Protein AF-A0A7C6JUF3-F1 (afdb_monomer_lite)

Sequence (139 aa):
MSQEAFAKRLGVTGASISKIESGQRKLTGQMILLICREFNINETWLRYGEGEMYKSMFPSEISQLLSNYNLDELDTKIIGEYLLLDPSQRKVIKEYITKVTSYDSRPVNTPMNMNLLRDGTVTGETLHCAENSGNMERS

Secondary structure (DSSP, 8-state):
--HHHHHHHTTS-HHHHHHHHTTSSPPPHHHHHHHHHHTTB-HHHHHHS-S-SBPPSS-HHHHHHHHTS---HHHHHHHHHHHHS-HHHHHHHHHHHHHHHTT--S-S-S-----S-BTTB---TT--SSS--------

Structure (mmCIF, N/CA/C/O backbone):
data_AF-A0A7C6JUF3-F1
#
_entry.id   AF-A0A7C6JUF3-F1
#
loop_
_atom_site.group_PDB
_atom_site.id
_atom_site.type_symbol
_atom_site.label_atom_id
_atom_site.label_alt_id
_atom_site.label_comp_id
_atom_site.label_asym_id
_atom_site.label_entity_id
_atom_site.label_seq_id
_atom_site.pdbx_PDB_ins_code
_atom_site.Cartn_x
_atom_site.Cartn_y
_atom_site.Cartn_z
_atom_site.occupancy
_atom_site.B_iso_or_equiv
_atom_site.auth_seq_id
_atom_site.auth_comp_id
_atom_site.auth_asym_id
_atom_site.auth_atom_id
_atom_site.pdbx_PDB_model_num
ATOM 1 N N . MET A 1 1 ? -14.630 -0.596 -2.557 1.00 80.62 1 MET A N 1
ATOM 2 C CA . MET A 1 1 ? -14.763 -1.723 -1.600 1.00 80.62 1 MET A CA 1
ATOM 3 C C . MET A 1 1 ? -16.023 -1.496 -0.775 1.00 80.62 1 MET A C 1
ATOM 5 O O . MET A 1 1 ? -16.226 -0.361 -0.375 1.00 80.62 1 MET A O 1
ATOM 9 N N . SER A 1 2 ? -16.876 -2.506 -0.563 1.00 94.62 2 SER A N 1
ATOM 10 C CA . SER A 1 2 ? -18.039 -2.383 0.339 1.00 94.62 2 SER A CA 1
ATOM 11 C C . SER A 1 2 ? -17.634 -2.544 1.810 1.00 94.62 2 SER A C 1
ATOM 13 O O . SER A 1 2 ? -16.577 -3.111 2.100 1.00 94.62 2 SER A O 1
ATOM 15 N N . GLN A 1 3 ? -18.482 -2.094 2.739 1.00 92.50 3 GLN A N 1
ATOM 16 C CA . GLN A 1 3 ? -18.246 -2.211 4.183 1.00 92.50 3 GLN A CA 1
ATOM 17 C C . GLN A 1 3 ? -18.116 -3.677 4.625 1.00 92.50 3 GLN A C 1
ATOM 19 O O . GLN A 1 3 ? -17.212 -4.019 5.386 1.00 92.50 3 GLN A O 1
ATOM 24 N N . GLU A 1 4 ? -18.950 -4.575 4.095 1.00 94.06 4 GLU A N 1
ATOM 25 C CA . GLU A 1 4 ? -18.868 -6.018 4.347 1.00 94.06 4 GLU A CA 1
ATOM 26 C C . GLU A 1 4 ? -17.552 -6.616 3.841 1.00 94.06 4 GLU A C 1
ATOM 28 O O . GLU A 1 4 ? -16.945 -7.438 4.527 1.00 94.06 4 GLU A O 1
ATOM 33 N N . ALA A 1 5 ? -17.085 -6.198 2.659 1.00 94.25 5 ALA A N 1
ATOM 34 C CA . ALA A 1 5 ? -15.814 -6.665 2.114 1.00 94.25 5 ALA A CA 1
ATOM 35 C C . ALA A 1 5 ? -14.629 -6.180 2.964 1.00 94.25 5 ALA A C 1
ATOM 37 O O . ALA A 1 5 ? -13.715 -6.957 3.240 1.00 94.25 5 ALA A O 1
ATOM 38 N N . PHE A 1 6 ? -14.672 -4.928 3.429 1.00 93.31 6 PHE A N 1
ATOM 39 C CA . PHE A 1 6 ? -13.677 -4.373 4.346 1.00 93.31 6 PHE A CA 1
ATOM 40 C C . PHE A 1 6 ? -13.654 -5.120 5.683 1.00 93.31 6 PHE A C 1
ATOM 42 O O . PHE A 1 6 ? -12.602 -5.586 6.121 1.00 93.31 6 PHE A O 1
ATOM 49 N N . ALA A 1 7 ? -14.826 -5.308 6.294 1.00 94.19 7 ALA A N 1
ATOM 50 C CA . ALA A 1 7 ? -14.977 -6.023 7.555 1.00 94.19 7 ALA A CA 1
ATOM 51 C C . ALA A 1 7 ? -14.440 -7.459 7.455 1.00 94.19 7 ALA A C 1
ATOM 53 O O . ALA A 1 7 ? -13.677 -7.896 8.318 1.00 94.19 7 ALA A O 1
ATOM 54 N N . LYS A 1 8 ? -14.759 -8.157 6.357 1.00 95.12 8 LYS A N 1
ATOM 55 C CA . LYS A 1 8 ? -14.276 -9.515 6.088 1.00 95.12 8 LYS A CA 1
ATOM 56 C C . LYS A 1 8 ? -12.749 -9.584 6.012 1.00 95.12 8 LYS A C 1
ATOM 58 O O . LYS A 1 8 ? -12.177 -10.497 6.601 1.00 95.12 8 LYS A O 1
ATOM 63 N N . ARG A 1 9 ? -12.087 -8.636 5.335 1.00 93.62 9 ARG A N 1
ATOM 64 C CA . ARG A 1 9 ? -10.610 -8.585 5.263 1.00 93.62 9 ARG A CA 1
ATOM 65 C C . ARG A 1 9 ? -9.967 -8.362 6.633 1.00 93.62 9 ARG A C 1
ATOM 67 O O . ARG A 1 9 ? -8.925 -8.933 6.918 1.00 93.62 9 ARG A O 1
ATOM 74 N N . LEU A 1 10 ? -10.621 -7.597 7.504 1.00 93.25 10 LEU A N 1
ATOM 75 C CA . LEU A 1 10 ? -10.164 -7.354 8.875 1.00 93.25 10 LEU A CA 1
ATOM 76 C C . LEU A 1 10 ? -10.564 -8.450 9.878 1.00 93.25 10 LEU A C 1
ATOM 78 O O . LEU A 1 10 ? -10.235 -8.336 11.058 1.00 93.25 10 LEU A O 1
ATOM 82 N N . GLY A 1 11 ? -11.287 -9.489 9.445 1.00 93.00 11 GLY A N 1
ATOM 83 C CA . GLY A 1 11 ? -11.767 -10.556 10.327 1.00 93.00 11 GLY A CA 1
ATOM 84 C C . GLY A 1 11 ? -12.838 -10.104 11.327 1.00 93.00 11 GLY A C 1
ATOM 85 O O . GLY A 1 11 ? -12.971 -10.699 12.395 1.00 93.00 11 GLY A O 1
ATOM 86 N N . VAL A 1 12 ? -13.597 -9.050 11.009 1.00 93.25 12 VAL A N 1
ATOM 87 C CA . VAL A 1 12 ? -14.665 -8.502 11.862 1.00 93.25 12 VAL A CA 1
ATOM 88 C C . VAL A 1 12 ? -16.009 -8.482 11.135 1.00 93.25 12 VAL A C 1
ATOM 90 O O . VAL A 1 12 ? -16.106 -8.706 9.931 1.00 93.25 12 VAL A O 1
ATOM 93 N N . THR A 1 13 ? -17.086 -8.213 11.872 1.00 94.31 13 THR A N 1
ATOM 94 C CA . THR A 1 13 ? -18.429 -8.099 11.289 1.00 94.31 13 THR A CA 1
ATOM 95 C C . THR A 1 13 ? -18.683 -6.701 10.727 1.00 94.31 13 THR A C 1
ATOM 97 O O . THR A 1 13 ? -18.196 -5.710 11.275 1.00 94.31 13 THR A O 1
ATOM 100 N N . GLY A 1 14 ? -19.522 -6.598 9.690 1.00 93.25 14 GLY A N 1
ATOM 101 C CA . GLY A 1 14 ? -19.967 -5.305 9.148 1.00 93.25 14 GLY A CA 1
ATOM 102 C C . GLY A 1 14 ? -20.598 -4.407 10.218 1.00 93.25 14 GLY A C 1
ATOM 103 O O . GLY A 1 14 ? -20.306 -3.216 10.277 1.00 93.25 14 GLY A O 1
ATOM 104 N N . ALA A 1 15 ? -21.347 -4.991 11.160 1.00 94.00 15 ALA A N 1
ATOM 105 C CA . ALA A 1 15 ? -21.903 -4.277 12.310 1.00 94.00 15 ALA A CA 1
ATOM 106 C C . ALA A 1 15 ? -20.828 -3.646 13.218 1.00 94.00 15 ALA A C 1
ATOM 108 O O . ALA A 1 15 ? -21.052 -2.580 13.789 1.00 94.00 15 ALA A O 1
ATOM 109 N N . SER A 1 16 ? -19.659 -4.283 13.358 1.00 92.12 16 SER A N 1
ATOM 110 C CA . SER A 1 16 ? -18.542 -3.720 14.131 1.00 92.12 16 SER A CA 1
ATOM 111 C C . SER A 1 16 ? -17.966 -2.479 13.452 1.00 92.12 16 SER A C 1
ATOM 113 O O . SER A 1 16 ? -17.665 -1.507 14.139 1.00 92.12 16 SER A O 1
ATOM 115 N N . ILE A 1 17 ? -17.872 -2.492 12.119 1.00 94.19 17 ILE A N 1
ATOM 116 C CA . ILE A 1 17 ? -17.446 -1.333 11.323 1.00 94.19 17 ILE A CA 1
ATOM 117 C C . ILE A 1 17 ? -18.486 -0.208 11.395 1.00 94.19 17 ILE A C 1
ATOM 119 O O . ILE A 1 17 ? -18.128 0.922 11.700 1.00 94.19 17 ILE A O 1
ATOM 123 N N . SER A 1 18 ? -19.779 -0.520 11.269 1.00 94.75 18 SER A N 1
ATOM 124 C CA . SER A 1 18 ? -20.855 0.481 11.361 1.00 94.75 18 SER A CA 1
ATOM 125 C C . SER A 1 18 ? -20.857 1.232 12.702 1.00 94.75 18 SER A C 1
ATOM 127 O O . SER A 1 18 ? -21.018 2.452 12.755 1.00 94.75 18 SER A O 1
ATOM 129 N N . LYS A 1 19 ? -20.618 0.525 13.816 1.00 95.25 19 LYS A N 1
ATOM 130 C CA . LYS A 1 19 ? -20.485 1.152 15.145 1.00 95.25 19 LYS A CA 1
ATOM 131 C C . LYS A 1 19 ? -19.272 2.075 15.247 1.00 95.25 19 LYS A C 1
ATOM 133 O O . LYS A 1 19 ? -19.288 3.015 16.036 1.00 95.25 19 LYS A O 1
ATOM 138 N N . ILE A 1 20 ? -18.221 1.794 14.486 1.00 93.44 20 ILE A N 1
ATOM 139 C CA . ILE A 1 20 ? -17.036 2.645 14.429 1.00 93.44 20 ILE A CA 1
ATOM 140 C C . ILE A 1 20 ? -17.322 3.903 13.611 1.00 93.44 20 ILE A C 1
ATOM 142 O O . ILE A 1 20 ? -17.075 5.005 14.090 1.00 93.44 20 ILE A O 1
ATOM 146 N N . GLU A 1 21 ? -17.903 3.750 12.423 1.00 91.00 21 GLU A N 1
ATOM 147 C CA . GLU A 1 21 ? -18.243 4.864 11.526 1.00 91.00 21 GLU A CA 1
ATOM 148 C C . GLU A 1 21 ? -19.271 5.822 12.141 1.00 91.00 21 GLU A C 1
ATOM 150 O O . GLU A 1 21 ? -19.174 7.033 11.975 1.00 91.00 21 GLU A O 1
ATOM 155 N N . SER A 1 22 ? -20.216 5.294 12.921 1.00 95.12 22 SER A N 1
ATOM 156 C CA . SER A 1 22 ? -21.193 6.096 13.673 1.00 95.12 22 SER A CA 1
ATOM 157 C C . SER A 1 22 ? -20.633 6.727 14.955 1.00 95.12 22 SER A C 1
ATOM 159 O O . SER A 1 22 ? -21.377 7.360 15.703 1.00 95.12 22 SER A O 1
ATOM 161 N N . GLY A 1 23 ? -19.345 6.533 15.259 1.00 91.44 23 GLY A N 1
ATOM 162 C CA . GLY A 1 23 ? -18.692 7.079 16.452 1.00 91.44 23 GLY A CA 1
ATOM 163 C C . GLY A 1 23 ? -19.088 6.403 17.769 1.00 91.44 23 GLY A C 1
ATOM 164 O O . GLY A 1 23 ? -18.573 6.769 18.825 1.00 91.44 23 GLY A O 1
ATOM 165 N N . GLN A 1 24 ? -19.952 5.383 17.734 1.00 93.94 24 GLN A N 1
ATOM 166 C CA . GLN A 1 24 ? -20.354 4.616 18.919 1.00 93.94 24 GLN A CA 1
ATOM 167 C C . GLN A 1 24 ? -19.192 3.804 19.508 1.00 93.94 24 GLN A C 1
ATOM 169 O O . GLN A 1 24 ? -19.213 3.442 20.686 1.00 93.94 24 GLN A O 1
ATOM 174 N N . ARG A 1 25 ? -18.173 3.491 18.698 1.00 92.06 25 ARG A N 1
ATOM 175 C CA . ARG A 1 25 ? -16.977 2.753 19.111 1.00 92.06 25 ARG A CA 1
ATOM 176 C C . ARG A 1 25 ? -15.718 3.365 18.499 1.00 92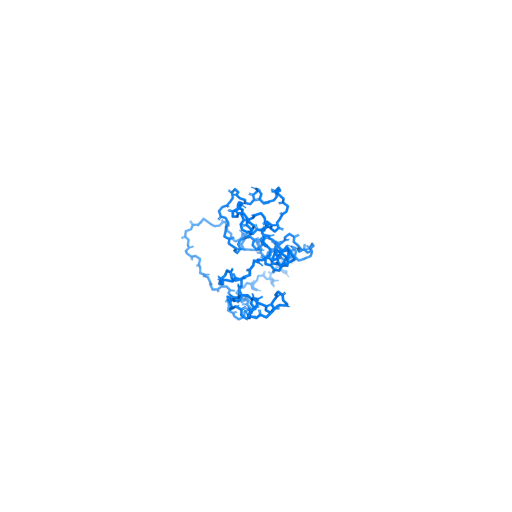.06 25 ARG A C 1
ATOM 178 O O . ARG A 1 25 ? -15.673 3.649 17.312 1.00 92.06 25 ARG A O 1
ATOM 185 N N . LYS A 1 26 ? -14.652 3.502 19.290 1.00 92.50 26 LYS A N 1
ATOM 186 C CA . LYS A 1 26 ? -13.332 3.907 18.775 1.00 92.50 26 LYS A CA 1
ATOM 187 C C . LYS A 1 26 ? -12.592 2.724 18.142 1.00 92.50 26 LYS A C 1
ATOM 189 O O . LYS A 1 26 ? -12.762 1.583 18.584 1.00 92.50 26 LYS A O 1
ATOM 194 N N . LEU A 1 27 ? -11.722 2.996 17.164 1.00 92.38 27 LEU A N 1
ATOM 195 C CA . LEU A 1 27 ? -10.748 2.004 16.699 1.00 92.38 27 LEU A CA 1
ATOM 196 C C . LEU A 1 27 ? -9.857 1.562 17.865 1.00 92.38 27 LEU A C 1
ATOM 198 O O . LEU A 1 27 ? -9.321 2.385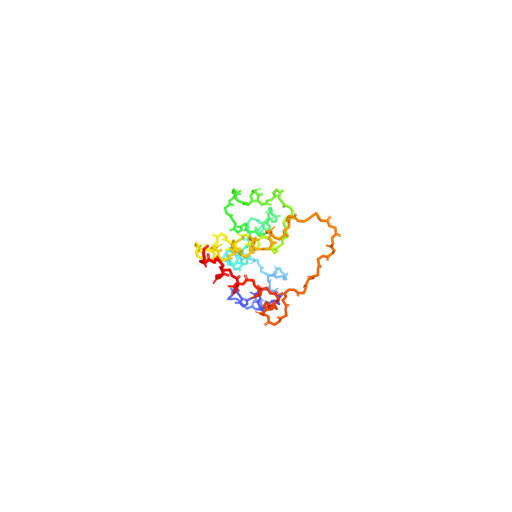 18.608 1.00 92.38 27 LEU A O 1
ATOM 202 N N . THR A 1 28 ? -9.672 0.252 18.011 1.00 93.19 28 THR A N 1
ATOM 203 C CA . THR A 1 28 ? -8.688 -0.297 18.948 1.00 93.19 28 THR A CA 1
ATOM 204 C C . THR A 1 28 ? -7.294 -0.249 18.325 1.00 93.19 28 THR A C 1
ATOM 206 O O . THR A 1 28 ? -7.154 -0.292 17.104 1.00 93.19 28 THR A O 1
ATOM 209 N N . GLY A 1 29 ? -6.242 -0.231 19.151 1.00 94.56 29 GLY A N 1
ATOM 210 C CA . GLY A 1 29 ? -4.865 -0.314 18.646 1.00 94.56 29 GLY A CA 1
ATOM 211 C C . GLY A 1 29 ? -4.617 -1.563 17.788 1.00 94.56 29 GLY A C 1
ATOM 212 O O . GLY A 1 29 ? -3.968 -1.476 16.756 1.00 94.56 29 GLY A O 1
ATOM 213 N N . GLN A 1 30 ? -5.219 -2.697 18.160 1.00 93.44 30 GLN A N 1
ATOM 214 C CA . GLN A 1 30 ? -5.179 -3.941 17.382 1.00 93.44 30 GLN A CA 1
ATOM 215 C C . GLN A 1 30 ? -5.813 -3.778 15.989 1.00 93.44 30 GLN A C 1
ATOM 217 O O . GLN A 1 30 ? -5.214 -4.187 14.999 1.00 93.44 30 GLN A O 1
ATOM 222 N N . MET A 1 31 ? -6.986 -3.138 15.886 1.00 93.62 31 MET A N 1
ATOM 223 C CA . MET A 1 31 ? -7.619 -2.878 14.583 1.00 93.62 31 MET A CA 1
ATOM 224 C C . MET A 1 31 ? -6.806 -1.915 13.724 1.00 93.62 31 MET A C 1
ATOM 226 O O . MET A 1 31 ? -6.718 -2.127 12.521 1.00 93.62 31 MET A O 1
ATOM 230 N N . ILE A 1 32 ? -6.180 -0.901 14.325 1.00 95.62 32 ILE A N 1
ATOM 231 C CA . ILE A 1 32 ? -5.292 0.023 13.606 1.00 95.62 32 ILE A CA 1
ATOM 232 C C . ILE A 1 32 ? -4.135 -0.748 12.969 1.00 95.62 32 ILE A C 1
ATOM 234 O O . ILE A 1 32 ? -3.915 -0.631 11.769 1.00 95.62 32 ILE A O 1
ATOM 238 N N . LEU A 1 33 ? -3.456 -1.607 13.734 1.00 93.75 33 LEU A N 1
ATOM 239 C CA . LEU A 1 33 ? -2.357 -2.425 13.214 1.00 93.75 33 LEU A CA 1
ATOM 240 C C . LEU A 1 33 ? -2.811 -3.388 12.107 1.00 93.75 33 LEU A C 1
ATOM 242 O O . LEU A 1 33 ? -2.105 -3.546 11.109 1.00 93.75 33 LEU A O 1
ATOM 246 N N . LEU A 1 34 ? -3.991 -4.003 12.254 1.00 93.88 34 LEU A N 1
ATOM 247 C CA . LEU A 1 34 ? -4.576 -4.860 11.219 1.00 93.88 34 LEU A CA 1
ATOM 248 C C . LEU A 1 34 ? -4.848 -4.082 9.929 1.00 93.88 34 LEU A C 1
ATOM 250 O O . LEU A 1 34 ? -4.461 -4.543 8.860 1.00 93.88 34 LEU A O 1
ATOM 254 N N . ILE A 1 35 ? -5.441 -2.890 10.021 1.00 93.62 35 ILE A N 1
ATOM 255 C CA . ILE A 1 35 ? -5.697 -2.022 8.863 1.00 93.62 35 ILE A CA 1
ATOM 256 C C . ILE A 1 35 ? -4.383 -1.623 8.189 1.00 93.62 35 ILE A C 1
ATOM 258 O O . ILE A 1 35 ? -4.245 -1.768 6.975 1.00 93.62 35 ILE A O 1
ATOM 262 N N . CYS A 1 36 ? -3.393 -1.185 8.970 1.00 92.25 36 CYS A N 1
ATOM 263 C CA . CYS A 1 36 ? -2.080 -0.812 8.452 1.00 92.25 36 CYS A CA 1
ATOM 264 C C . CYS A 1 36 ? -1.414 -1.960 7.684 1.00 92.25 36 CYS A C 1
ATOM 266 O O . CYS A 1 36 ? -0.797 -1.727 6.647 1.00 92.25 36 CYS A O 1
ATOM 268 N N . ARG A 1 37 ? -1.530 -3.198 8.175 1.00 87.69 37 ARG A N 1
ATOM 269 C CA . ARG A 1 37 ? -0.961 -4.381 7.517 1.00 87.69 37 ARG A CA 1
ATOM 270 C C . ARG A 1 37 ? -1.746 -4.794 6.272 1.00 87.69 37 ARG A C 1
ATOM 272 O O . ARG A 1 37 ? -1.136 -5.095 5.255 1.00 87.69 37 ARG A O 1
ATOM 279 N N . GLU A 1 38 ? -3.070 -4.823 6.357 1.00 90.50 38 GLU A N 1
ATOM 280 C CA . GLU A 1 38 ? -3.947 -5.351 5.304 1.00 90.50 38 GLU A CA 1
ATOM 281 C C . GLU A 1 38 ? -4.037 -4.424 4.082 1.00 90.50 38 GLU A C 1
ATOM 283 O O . GLU A 1 38 ? -4.226 -4.881 2.950 1.00 90.50 38 GLU A O 1
ATOM 288 N N . PHE A 1 39 ? -3.895 -3.116 4.311 1.00 90.38 39 PHE A N 1
ATOM 289 C CA . PHE A 1 39 ? -4.070 -2.077 3.293 1.00 90.38 39 PHE A CA 1
ATOM 290 C C . PHE A 1 39 ? -2.803 -1.253 3.038 1.00 90.38 39 PHE A C 1
ATOM 292 O O . PHE A 1 39 ? -2.864 -0.260 2.321 1.00 90.38 39 PHE A O 1
ATOM 299 N N . ASN A 1 40 ? -1.661 -1.655 3.610 1.00 88.75 40 ASN A N 1
ATOM 300 C CA . ASN A 1 40 ? -0.389 -0.935 3.499 1.00 88.75 40 ASN A CA 1
ATOM 301 C C . ASN A 1 40 ? -0.489 0.551 3.915 1.00 88.75 40 ASN A C 1
ATOM 303 O O . ASN A 1 40 ? 0.121 1.434 3.314 1.00 88.75 40 ASN A O 1
ATOM 307 N N . ILE A 1 41 ? -1.284 0.832 4.949 1.00 92.12 41 ILE A N 1
ATOM 308 C CA . ILE A 1 41 ? -1.539 2.189 5.448 1.00 92.12 41 ILE A CA 1
ATOM 309 C C . ILE A 1 41 ? -0.483 2.589 6.485 1.00 92.12 41 ILE A C 1
ATOM 311 O O . ILE A 1 41 ? -0.032 1.770 7.295 1.00 92.12 41 ILE A O 1
ATOM 315 N N . ASN A 1 42 ? -0.085 3.859 6.459 1.00 92.19 42 ASN A N 1
ATOM 316 C CA . ASN A 1 42 ? 0.764 4.485 7.462 1.00 92.19 42 ASN A CA 1
ATOM 317 C C . ASN A 1 42 ? -0.026 4.714 8.764 1.00 92.19 42 ASN A C 1
ATOM 319 O O . ASN A 1 42 ? -1.086 5.337 8.772 1.00 92.19 42 ASN A O 1
ATOM 323 N N . GLU A 1 43 ? 0.501 4.220 9.884 1.00 94.50 43 GLU A N 1
ATOM 324 C CA . GLU A 1 43 ? -0.167 4.320 11.184 1.00 94.50 43 GLU A CA 1
ATOM 325 C C . GLU A 1 43 ? -0.265 5.760 11.701 1.00 94.50 43 GLU A C 1
ATOM 327 O O . GLU A 1 43 ? -1.281 6.118 12.296 1.00 94.50 43 GLU A O 1
ATOM 332 N N . THR A 1 44 ? 0.752 6.587 11.453 1.00 94.75 44 THR A N 1
ATOM 333 C CA . THR A 1 44 ? 0.759 8.004 11.841 1.00 94.75 44 THR A CA 1
ATOM 334 C C . THR A 1 44 ? -0.366 8.749 11.133 1.00 94.75 44 THR A C 1
ATOM 336 O O . THR A 1 44 ? -1.152 9.441 11.781 1.00 94.75 44 THR A O 1
ATOM 339 N N . TRP A 1 45 ? -0.525 8.507 9.830 1.00 96.19 45 TRP A N 1
ATOM 340 C CA . TRP A 1 45 ? -1.634 9.062 9.064 1.00 96.19 45 TRP A CA 1
ATOM 341 C C . TRP A 1 45 ? -2.982 8.556 9.587 1.00 96.19 45 TRP A C 1
ATOM 343 O O . TRP A 1 45 ? -3.884 9.346 9.847 1.00 96.19 45 TRP A O 1
ATOM 353 N N . LEU A 1 46 ? -3.114 7.249 9.835 1.00 94.69 46 LEU A N 1
ATOM 354 C CA . LEU A 1 46 ? -4.379 6.664 10.289 1.00 94.69 46 LEU A CA 1
ATOM 355 C C . LEU A 1 46 ? -4.810 7.154 11.683 1.00 94.69 46 LEU A C 1
ATOM 357 O O . LEU A 1 46 ? -6.003 7.204 11.978 1.00 94.69 46 LEU A O 1
ATOM 361 N N . ARG A 1 47 ? -3.857 7.486 12.559 1.00 94.50 47 ARG A N 1
ATOM 362 C CA . ARG A 1 47 ? -4.135 7.942 13.931 1.00 94.50 47 ARG A CA 1
ATOM 363 C C . ARG A 1 47 ? -4.310 9.447 14.055 1.00 94.50 47 ARG A C 1
ATOM 365 O O . ARG A 1 47 ? -5.130 9.878 14.863 1.00 94.50 47 ARG A O 1
ATOM 372 N N . TYR A 1 48 ? -3.513 10.214 13.319 1.00 95.19 48 TYR A N 1
ATOM 373 C CA . TYR A 1 48 ? -3.348 11.651 13.544 1.00 95.19 48 TYR A CA 1
ATOM 374 C C . TYR A 1 48 ? -3.644 12.491 12.298 1.00 95.19 48 TYR A C 1
ATOM 376 O O . TYR A 1 48 ? -3.779 13.703 12.405 1.00 95.19 48 TYR A O 1
ATOM 384 N N . GLY A 1 49 ? -3.786 11.862 11.128 1.00 92.75 49 GLY A N 1
ATOM 385 C CA . GLY A 1 49 ? -3.945 12.560 9.851 1.00 92.75 49 GLY A CA 1
ATOM 386 C C . GLY A 1 49 ? -2.648 13.187 9.334 1.00 92.75 49 GLY A C 1
ATOM 387 O O . GLY A 1 49 ? -2.699 14.055 8.470 1.00 92.75 49 GLY A O 1
ATOM 388 N N . GLU A 1 50 ? -1.495 12.772 9.862 1.00 92.81 50 GLU A N 1
ATOM 389 C CA . GLU A 1 50 ? -0.188 13.344 9.535 1.00 92.81 50 GLU A CA 1
ATOM 390 C C . GLU A 1 50 ? 0.618 12.436 8.592 1.00 92.81 50 GLU A C 1
ATOM 392 O O . GLU A 1 50 ? 0.722 11.226 8.809 1.00 92.81 50 GLU A O 1
ATOM 397 N N . GLY A 1 51 ? 1.247 13.036 7.578 1.00 86.81 51 GLY A N 1
ATOM 398 C CA . GLY A 1 51 ? 2.077 12.337 6.591 1.00 86.81 51 GLY A CA 1
ATOM 399 C C . GLY A 1 51 ? 1.280 11.677 5.462 1.00 86.81 51 GLY A C 1
ATOM 400 O O . GLY A 1 51 ? 0.108 11.975 5.251 1.00 86.81 51 GLY A O 1
ATOM 401 N N . GLU A 1 52 ? 1.933 10.779 4.724 1.00 84.88 52 GLU A N 1
ATOM 402 C CA . GLU A 1 52 ? 1.317 10.058 3.604 1.00 84.88 52 GLU A CA 1
ATOM 403 C C . GLU A 1 52 ? 0.432 8.902 4.077 1.00 84.88 52 GLU A C 1
ATOM 405 O O . GLU A 1 52 ? 0.804 8.157 4.987 1.00 84.88 52 GLU A O 1
ATOM 410 N N . MET A 1 53 ? -0.718 8.718 3.417 1.00 88.00 53 MET A N 1
ATOM 411 C CA . MET A 1 53 ? -1.702 7.679 3.752 1.00 88.00 53 MET A CA 1
ATOM 412 C C . MET A 1 53 ? -1.138 6.266 3.607 1.00 88.00 53 MET A C 1
ATOM 414 O O . MET A 1 53 ? -1.389 5.402 4.449 1.00 88.00 53 MET A O 1
ATOM 418 N N . TYR A 1 54 ? -0.369 6.023 2.551 1.00 86.31 54 TYR A N 1
ATOM 419 C CA . TYR A 1 54 ? 0.216 4.720 2.261 1.00 86.31 54 TYR A CA 1
ATOM 420 C C . TYR A 1 54 ? 1.681 4.674 2.686 1.00 86.31 54 TYR A C 1
ATOM 422 O O . TYR A 1 54 ? 2.408 5.664 2.607 1.00 86.31 54 TYR A O 1
ATOM 430 N N . LYS A 1 55 ? 2.135 3.500 3.128 1.00 81.69 55 LYS A N 1
ATOM 431 C CA . LYS A 1 55 ? 3.567 3.250 3.313 1.00 81.69 55 LYS A CA 1
ATOM 432 C C . LYS A 1 55 ? 4.229 3.128 1.949 1.00 81.69 55 LYS A C 1
ATOM 434 O O . LYS A 1 55 ? 3.662 2.509 1.046 1.00 81.69 55 LYS A O 1
ATOM 439 N N . SER A 1 56 ? 5.451 3.643 1.824 1.00 73.19 56 SER A N 1
ATOM 440 C CA . SER A 1 56 ? 6.232 3.374 0.623 1.00 73.19 56 SER A CA 1
ATOM 441 C C . SER A 1 56 ? 6.480 1.873 0.475 1.00 73.19 56 SER A C 1
ATOM 443 O O . SER A 1 56 ? 6.841 1.191 1.434 1.00 73.19 56 SER A O 1
ATOM 445 N N . MET A 1 57 ? 6.283 1.372 -0.743 1.00 69.69 57 MET A N 1
ATOM 446 C CA . MET A 1 57 ? 6.618 0.001 -1.128 1.00 69.69 57 MET A CA 1
ATOM 447 C C . MET A 1 57 ? 8.137 -0.229 -1.156 1.00 69.69 57 MET A C 1
ATOM 449 O O . MET A 1 57 ? 8.598 -1.367 -1.100 1.00 69.69 57 MET A O 1
ATOM 453 N N . PHE A 1 58 ? 8.916 0.850 -1.225 1.00 71.44 58 PHE A N 1
ATOM 454 C CA . PHE A 1 58 ? 10.355 0.812 -1.428 1.00 71.44 58 PHE A CA 1
ATOM 455 C C . PHE A 1 58 ? 11.126 1.256 -0.183 1.00 71.44 58 PHE A C 1
ATOM 457 O O . PHE A 1 58 ? 10.596 2.007 0.641 1.00 71.44 58 PHE A O 1
ATOM 464 N N . PRO A 1 59 ? 12.415 0.882 -0.080 1.00 72.50 59 PRO A N 1
ATOM 465 C CA . PRO A 1 59 ? 13.352 1.563 0.807 1.00 72.50 59 PRO A CA 1
ATOM 466 C C . PRO A 1 59 ? 13.289 3.086 0.631 1.00 72.50 59 PRO A C 1
ATOM 468 O O . PRO A 1 59 ? 12.975 3.589 -0.457 1.00 72.50 59 PRO A O 1
ATOM 471 N N . SER A 1 60 ? 13.587 3.830 1.694 1.00 72.00 60 SER A N 1
ATOM 472 C CA . SER A 1 60 ? 13.506 5.297 1.732 1.00 72.00 60 SER A CA 1
ATOM 473 C C . SER A 1 60 ? 14.266 5.965 0.589 1.00 72.00 60 SER A C 1
ATOM 475 O O . SER A 1 60 ? 13.761 6.898 -0.028 1.00 72.00 60 SER A O 1
ATOM 477 N N . GLU A 1 61 ? 15.439 5.442 0.252 1.00 75.50 61 GLU A N 1
ATOM 478 C CA . GLU A 1 61 ? 16.340 5.987 -0.763 1.00 75.50 61 GLU A CA 1
ATOM 479 C C . GLU A 1 61 ? 15.741 5.843 -2.166 1.00 75.50 61 GLU A C 1
ATOM 481 O O . GLU A 1 61 ? 15.780 6.773 -2.969 1.00 75.50 61 GLU A O 1
ATOM 486 N N . ILE A 1 62 ? 15.139 4.683 -2.450 1.00 75.75 62 ILE A N 1
ATOM 487 C CA . ILE A 1 62 ? 14.458 4.430 -3.724 1.00 75.75 62 ILE A CA 1
ATOM 488 C C . ILE A 1 62 ? 13.183 5.270 -3.803 1.00 75.75 62 ILE A C 1
ATOM 490 O O . ILE A 1 62 ? 12.914 5.873 -4.833 1.00 75.75 62 ILE A O 1
ATOM 494 N N . SER A 1 63 ? 12.433 5.372 -2.707 1.00 74.19 63 SER A N 1
ATOM 495 C CA . SER A 1 63 ? 11.221 6.200 -2.641 1.00 74.19 63 SER A CA 1
ATOM 496 C C . SER A 1 63 ? 11.521 7.664 -2.962 1.00 74.19 63 SER A C 1
ATOM 498 O O . SER A 1 63 ? 10.822 8.282 -3.758 1.00 74.19 63 SER A O 1
ATOM 500 N N . GLN A 1 64 ? 12.599 8.195 -2.383 1.00 76.94 64 GLN A N 1
ATOM 501 C CA . GLN A 1 64 ? 13.059 9.560 -2.616 1.00 76.94 64 GLN A CA 1
ATOM 502 C C . GLN A 1 64 ? 13.568 9.766 -4.050 1.00 76.94 64 GLN A C 1
ATOM 504 O O . GLN A 1 64 ? 13.366 10.827 -4.638 1.00 76.94 64 GLN A O 1
ATOM 509 N N . LEU A 1 65 ? 14.218 8.757 -4.638 1.00 80.50 65 LEU A N 1
ATOM 510 C CA . LEU A 1 65 ? 14.589 8.802 -6.050 1.00 80.50 65 LEU A CA 1
ATOM 511 C C . LEU 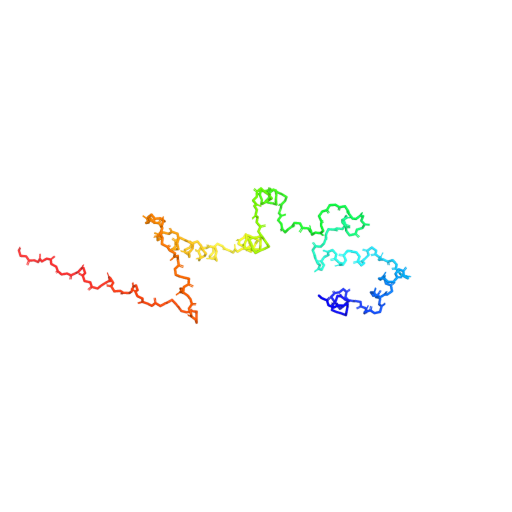A 1 65 ? 13.340 8.887 -6.933 1.00 80.50 65 LEU A C 1
ATOM 513 O O . LEU A 1 65 ? 13.282 9.745 -7.810 1.00 80.50 65 LEU A O 1
ATOM 517 N N . LEU A 1 66 ? 12.346 8.032 -6.680 1.00 79.62 66 LEU A N 1
ATOM 518 C CA . LEU A 1 66 ? 11.106 7.969 -7.453 1.00 79.62 66 LEU A CA 1
ATOM 519 C C . LEU A 1 66 ? 10.265 9.244 -7.312 1.00 79.62 66 LEU A C 1
ATOM 521 O O . LEU A 1 66 ? 9.679 9.670 -8.301 1.00 79.62 66 LEU A O 1
ATOM 525 N N . SER A 1 67 ? 10.273 9.911 -6.151 1.00 78.75 67 SER A N 1
ATOM 526 C CA . SER A 1 67 ? 9.538 11.174 -5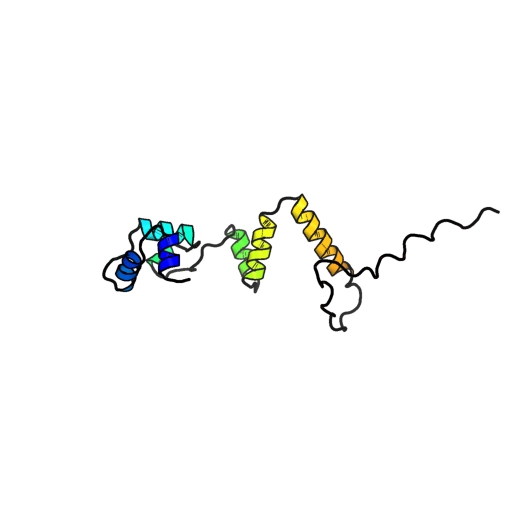.956 1.00 78.75 67 SER A CA 1
ATOM 527 C C . SER A 1 67 ? 10.036 12.336 -6.821 1.00 78.75 67 SER A C 1
ATOM 529 O O . SER A 1 67 ? 9.314 13.310 -7.003 1.00 78.75 67 SER A O 1
ATOM 531 N N . ASN A 1 68 ? 11.256 12.251 -7.365 1.00 84.19 68 ASN A N 1
ATOM 532 C CA . ASN A 1 68 ? 11.776 13.261 -8.295 1.00 84.19 68 ASN A CA 1
ATOM 533 C C . ASN A 1 68 ? 11.210 13.112 -9.716 1.00 84.19 68 ASN A C 1
ATOM 535 O O . ASN A 1 68 ? 11.482 13.949 -10.577 1.00 84.19 68 ASN A O 1
ATOM 539 N N . TYR A 1 69 ? 10.447 12.051 -9.972 1.00 85.44 69 TYR A N 1
ATOM 540 C CA . TYR A 1 69 ? 9.823 11.765 -11.254 1.00 85.44 69 TYR A CA 1
ATOM 541 C C . TYR A 1 69 ? 8.300 11.863 -11.116 1.00 85.44 69 TYR A C 1
ATOM 543 O O . TYR A 1 69 ? 7.727 11.498 -10.093 1.00 85.44 69 TYR A O 1
ATOM 551 N N . ASN A 1 70 ? 7.627 12.346 -12.162 1.00 82.38 70 ASN A N 1
ATOM 552 C CA . ASN A 1 70 ? 6.166 12.429 -12.203 1.00 82.38 70 ASN A CA 1
ATOM 553 C C . ASN A 1 70 ? 5.561 11.075 -12.609 1.0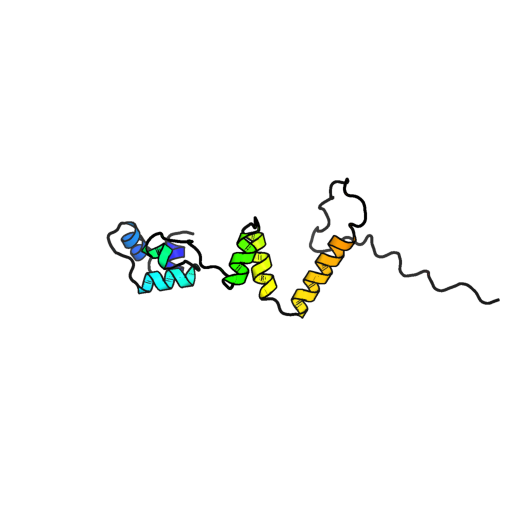0 82.38 70 ASN A C 1
ATOM 555 O O . ASN A 1 70 ? 5.040 10.939 -13.715 1.00 82.38 70 ASN A O 1
ATOM 559 N N . LEU A 1 71 ? 5.722 10.079 -11.737 1.00 84.81 71 LEU A N 1
ATOM 560 C CA . LEU A 1 71 ? 5.284 8.700 -11.950 1.00 84.81 71 LEU A CA 1
ATOM 561 C C . LEU A 1 71 ? 3.813 8.538 -11.584 1.00 84.81 71 LEU A C 1
ATOM 563 O O . LEU A 1 71 ? 3.363 9.053 -10.556 1.00 84.81 71 LEU A O 1
ATOM 567 N N . ASP A 1 72 ? 3.080 7.783 -12.393 1.00 81.81 72 ASP A N 1
ATOM 568 C CA . ASP A 1 72 ? 1.725 7.371 -12.052 1.00 81.81 72 ASP A CA 1
ATOM 569 C C . ASP A 1 72 ? 1.699 6.063 -11.225 1.00 81.81 72 ASP A C 1
ATOM 571 O O . ASP A 1 72 ? 2.727 5.487 -10.837 1.00 81.81 72 ASP A O 1
ATOM 575 N N . GLU A 1 73 ? 0.493 5.603 -10.879 1.00 76.88 73 GLU A N 1
ATOM 576 C CA . GLU A 1 73 ? 0.309 4.369 -10.105 1.00 76.88 73 GLU A CA 1
ATOM 577 C C . GLU A 1 73 ? 0.872 3.141 -10.842 1.00 76.88 73 GLU A C 1
ATOM 579 O O . GLU A 1 73 ? 1.450 2.243 -10.217 1.00 76.88 73 GLU A O 1
ATOM 584 N N . LEU A 1 74 ? 0.730 3.104 -12.170 1.00 79.94 74 LEU A N 1
ATOM 585 C CA . LEU A 1 74 ? 1.193 1.995 -12.992 1.00 79.94 74 LEU A CA 1
ATOM 586 C C . LEU A 1 74 ? 2.722 1.983 -13.070 1.00 79.94 74 LEU A C 1
ATOM 588 O O . LEU A 1 74 ? 3.316 0.922 -12.874 1.00 79.94 74 LEU A O 1
ATOM 592 N N . ASP A 1 75 ? 3.353 3.139 -13.271 1.00 85.62 75 ASP A N 1
ATOM 593 C CA . ASP A 1 75 ? 4.810 3.299 -13.263 1.00 85.62 75 ASP A CA 1
ATOM 594 C C . ASP A 1 75 ? 5.417 2.767 -11.962 1.00 85.62 75 ASP A C 1
ATOM 596 O O . ASP A 1 75 ? 6.335 1.939 -11.961 1.00 85.62 75 ASP A O 1
ATOM 600 N N . THR A 1 76 ? 4.851 3.200 -10.835 1.00 78.88 76 THR A N 1
ATOM 601 C CA . THR A 1 76 ? 5.303 2.810 -9.496 1.00 78.88 76 THR A CA 1
ATOM 602 C C . THR A 1 76 ? 5.213 1.296 -9.309 1.00 78.88 76 THR A C 1
ATOM 604 O O . THR A 1 76 ? 6.140 0.668 -8.791 1.00 78.88 76 THR A O 1
ATOM 607 N N . LYS A 1 77 ? 4.124 0.682 -9.783 1.00 77.50 77 LYS A N 1
ATOM 608 C CA . LYS A 1 77 ? 3.922 -0.766 -9.712 1.00 77.50 77 LYS A CA 1
ATOM 609 C C . LYS A 1 77 ? 4.879 -1.533 -10.622 1.00 77.50 77 LYS A C 1
ATOM 611 O O . LYS A 1 77 ? 5.438 -2.534 -10.185 1.00 77.50 77 LYS A O 1
ATOM 616 N N . ILE A 1 78 ? 5.100 -1.072 -11.855 1.00 86.75 78 ILE A N 1
ATOM 617 C CA . ILE A 1 78 ? 6.043 -1.698 -12.795 1.00 86.75 78 ILE A CA 1
ATOM 618 C C . ILE A 1 78 ? 7.450 -1.713 -12.196 1.00 86.75 78 ILE A C 1
ATOM 620 O O . ILE A 1 78 ? 8.106 -2.756 -12.196 1.00 86.75 78 ILE A O 1
ATOM 624 N N . ILE A 1 79 ? 7.904 -0.580 -11.655 1.00 86.06 79 ILE A N 1
ATOM 625 C CA . ILE A 1 79 ? 9.222 -0.469 -11.018 1.00 86.06 79 ILE A CA 1
ATOM 626 C C . ILE A 1 79 ? 9.292 -1.368 -9.777 1.00 86.06 79 ILE A C 1
ATOM 628 O O . ILE A 1 79 ? 10.272 -2.092 -9.609 1.00 86.06 79 ILE A O 1
ATOM 632 N N . GLY A 1 80 ? 8.236 -1.369 -8.957 1.00 79.56 80 GLY A N 1
ATOM 633 C CA . GLY A 1 80 ? 8.056 -2.256 -7.803 1.00 79.56 80 GLY A CA 1
ATOM 634 C C . GLY A 1 80 ? 8.289 -3.715 -8.139 1.00 79.56 80 GLY A C 1
ATOM 635 O O . GLY A 1 80 ? 9.218 -4.339 -7.625 1.00 79.56 80 GLY A O 1
ATOM 636 N N . GLU A 1 81 ? 7.479 -4.235 -9.054 1.00 82.75 81 GLU A N 1
ATOM 637 C CA . GLU A 1 81 ? 7.553 -5.625 -9.492 1.00 82.75 81 GLU A CA 1
ATOM 638 C C . GLU A 1 81 ? 8.915 -5.934 -10.116 1.00 82.75 81 GLU A C 1
ATOM 640 O O . GLU A 1 81 ? 9.535 -6.937 -9.770 1.00 82.75 81 GLU A O 1
ATOM 645 N N . TYR A 1 82 ? 9.449 -5.046 -10.962 1.00 88.56 82 TYR A N 1
ATOM 646 C CA . TYR A 1 82 ? 10.744 -5.253 -11.613 1.00 88.56 82 TYR A CA 1
ATOM 647 C C . TYR A 1 82 ? 11.902 -5.442 -10.621 1.00 88.56 82 TYR A C 1
ATOM 649 O O . TYR A 1 82 ? 12.817 -6.229 -10.888 1.00 88.56 82 TYR A O 1
ATOM 657 N N . LEU A 1 83 ? 11.882 -4.751 -9.477 1.00 84.50 83 LEU A N 1
ATOM 658 C CA . LEU A 1 83 ? 12.898 -4.922 -8.433 1.00 84.50 83 LEU A CA 1
ATOM 659 C C . LEU A 1 83 ? 12.800 -6.277 -7.716 1.00 84.50 83 LEU A C 1
ATOM 661 O O . LEU A 1 83 ? 13.820 -6.757 -7.220 1.00 84.50 83 LEU A O 1
ATOM 665 N N . LEU A 1 84 ? 11.615 -6.893 -7.683 1.00 81.12 84 LEU A N 1
ATOM 666 C CA . LEU A 1 84 ? 11.369 -8.199 -7.060 1.00 81.12 84 LEU A CA 1
ATOM 667 C C . LEU A 1 84 ? 11.675 -9.384 -7.990 1.00 81.12 84 LEU A C 1
ATOM 669 O O . LEU A 1 84 ? 11.822 -10.509 -7.512 1.00 81.12 84 LEU A O 1
ATOM 673 N N . LEU A 1 85 ? 11.788 -9.147 -9.300 1.00 85.75 85 LEU A N 1
ATOM 674 C CA . LEU A 1 85 ? 12.055 -10.190 -10.290 1.00 85.75 85 LEU A CA 1
ATOM 675 C C . LEU A 1 85 ? 13.452 -10.803 -10.156 1.00 85.75 85 LEU A C 1
ATOM 677 O O . LEU A 1 85 ? 14.462 -10.124 -9.923 1.00 85.75 85 LEU A O 1
ATOM 681 N N . ASP A 1 86 ? 13.530 -12.100 -10.443 1.00 90.56 86 ASP A N 1
ATOM 682 C CA . ASP A 1 86 ? 14.802 -12.805 -10.525 1.00 90.56 86 ASP A CA 1
ATOM 683 C C . ASP A 1 86 ? 15.618 -12.384 -11.775 1.00 90.56 86 ASP A C 1
ATOM 685 O O . ASP A 1 86 ? 15.108 -11.743 -12.706 1.00 90.56 86 ASP A O 1
ATOM 689 N N . PRO A 1 87 ? 16.928 -12.700 -11.834 1.00 94.69 87 PRO A N 1
ATOM 690 C CA . PRO A 1 87 ? 17.771 -12.314 -12.965 1.00 94.69 87 PRO A CA 1
ATOM 691 C C . PRO A 1 87 ? 17.281 -12.811 -14.334 1.00 94.69 87 PRO A C 1
ATOM 693 O O . PRO A 1 87 ? 17.465 -12.104 -15.327 1.00 94.69 87 PRO A O 1
ATOM 696 N N . SER A 1 88 ? 16.664 -13.994 -14.402 1.00 91.06 88 SER A N 1
ATOM 697 C CA . SER A 1 88 ? 16.161 -14.580 -15.650 1.00 91.06 88 SER A CA 1
ATOM 698 C C . SER A 1 88 ? 14.912 -13.854 -16.147 1.00 91.06 88 SER A C 1
ATOM 700 O O . SER A 1 88 ? 14.822 -13.520 -17.327 1.00 91.06 88 SER A O 1
ATOM 702 N N . GLN A 1 89 ? 14.009 -13.484 -15.241 1.00 90.88 89 GLN A N 1
ATOM 703 C CA . GLN A 1 89 ? 12.820 -12.694 -15.557 1.00 90.88 89 GLN A CA 1
ATOM 704 C C . GLN A 1 89 ? 13.194 -11.279 -16.017 1.00 90.88 89 GLN A C 1
ATOM 706 O O . GLN A 1 89 ? 12.690 -10.792 -17.032 1.00 90.88 89 GLN A O 1
ATOM 711 N N . ARG A 1 90 ? 14.154 -10.631 -15.341 1.00 94.75 90 ARG A N 1
ATOM 712 C CA . ARG A 1 90 ? 14.663 -9.315 -15.771 1.00 94.75 90 ARG A CA 1
ATOM 713 C C . ARG A 1 90 ? 15.327 -9.365 -17.145 1.00 94.75 90 ARG A C 1
ATOM 715 O O . ARG A 1 90 ? 15.258 -8.380 -17.876 1.00 94.75 90 ARG A O 1
ATOM 722 N N . LYS A 1 91 ? 15.961 -10.485 -17.512 1.00 93.25 91 LYS A N 1
ATOM 723 C CA . LYS A 1 91 ? 16.557 -10.669 -18.843 1.00 93.25 91 LYS A CA 1
ATOM 724 C C . LYS A 1 91 ? 15.497 -10.576 -19.942 1.00 93.25 91 LYS A C 1
ATOM 726 O O . LYS A 1 91 ? 15.693 -9.811 -20.880 1.00 93.25 91 LYS A O 1
ATOM 731 N N . VAL A 1 92 ? 14.360 -11.252 -19.776 1.00 93.62 92 VAL A N 1
ATOM 732 C CA . VAL A 1 92 ? 13.249 -11.220 -20.746 1.00 93.62 92 VAL A CA 1
ATOM 733 C C . VAL A 1 92 ? 12.732 -9.793 -20.954 1.00 93.62 92 VAL A C 1
ATOM 735 O O . VAL A 1 92 ? 12.565 -9.343 -22.086 1.00 93.62 92 VAL A O 1
ATOM 738 N N . ILE A 1 93 ? 12.539 -9.043 -19.866 1.00 93.00 93 ILE A N 1
ATOM 739 C CA . ILE A 1 93 ? 12.075 -7.650 -19.941 1.00 93.00 93 ILE A CA 1
ATOM 740 C C . ILE A 1 93 ? 13.096 -6.766 -20.665 1.00 93.00 93 ILE A C 1
ATOM 742 O O . ILE A 1 93 ? 12.723 -5.971 -21.525 1.00 93.00 93 ILE A O 1
ATOM 746 N N . LYS A 1 94 ? 14.390 -6.917 -20.362 1.00 92.81 94 LYS A N 1
ATOM 747 C CA . LYS A 1 94 ? 15.457 -6.164 -21.039 1.00 92.81 94 LYS A CA 1
ATOM 748 C C . LYS A 1 94 ? 15.512 -6.465 -22.533 1.00 92.81 94 LYS A C 1
ATOM 750 O O . LYS A 1 94 ? 15.692 -5.539 -23.321 1.00 92.81 94 LYS A O 1
ATOM 755 N N . GLU A 1 95 ? 15.359 -7.727 -22.922 1.00 91.25 95 GLU A N 1
ATOM 756 C CA . GLU A 1 95 ? 15.331 -8.138 -24.329 1.00 91.25 95 GLU A CA 1
ATOM 757 C C . GLU A 1 95 ? 14.154 -7.496 -25.062 1.00 91.25 95 GLU A C 1
ATOM 759 O O . GLU A 1 95 ? 14.337 -6.931 -26.141 1.00 91.25 95 GLU A O 1
ATOM 764 N N . TYR A 1 96 ? 12.970 -7.496 -24.444 1.00 90.31 96 TYR A N 1
ATOM 765 C CA . TYR A 1 96 ? 11.800 -6.822 -24.997 1.00 90.31 96 TYR A CA 1
ATOM 766 C C . TYR A 1 96 ? 12.025 -5.314 -25.160 1.00 90.31 96 TYR A C 1
ATOM 768 O O . TYR A 1 96 ? 11.862 -4.790 -26.262 1.00 90.31 96 TYR A O 1
ATOM 776 N N . ILE A 1 97 ? 12.448 -4.622 -24.095 1.00 91.12 97 ILE A N 1
ATOM 777 C CA . ILE A 1 97 ? 12.688 -3.172 -24.136 1.00 91.12 97 ILE A CA 1
ATOM 778 C C . ILE A 1 97 ? 13.732 -2.847 -25.206 1.00 91.12 97 ILE A C 1
ATOM 780 O O . ILE A 1 97 ? 13.499 -1.963 -26.022 1.00 91.12 97 ILE A O 1
ATOM 784 N N . THR A 1 98 ? 14.835 -3.600 -25.265 1.00 87.75 98 THR A N 1
ATOM 785 C CA . THR A 1 98 ? 15.889 -3.416 -26.277 1.00 87.75 98 THR A CA 1
ATOM 786 C C . THR A 1 98 ? 15.347 -3.601 -27.689 1.00 87.75 98 THR A C 1
ATOM 788 O O . THR A 1 98 ? 15.680 -2.824 -28.577 1.00 87.75 98 THR A O 1
ATOM 791 N N . LYS A 1 99 ? 14.487 -4.597 -27.924 1.00 89.00 99 LYS A N 1
ATOM 792 C CA . LYS A 1 99 ? 13.876 -4.823 -29.239 1.00 89.00 99 LYS A CA 1
ATOM 793 C C . LYS A 1 99 ? 13.001 -3.644 -29.675 1.00 89.00 99 LYS A C 1
ATOM 795 O O . LYS A 1 99 ? 13.034 -3.272 -30.843 1.00 89.00 99 LYS A O 1
ATOM 800 N N . VAL A 1 100 ? 12.235 -3.063 -28.753 1.00 87.12 100 VAL A N 1
ATOM 801 C CA . VAL A 1 100 ? 11.342 -1.934 -29.056 1.00 87.12 100 VAL A CA 1
ATOM 802 C C . VAL A 1 100 ? 12.133 -0.639 -29.252 1.00 87.12 100 VAL A C 1
ATOM 804 O O . VAL A 1 100 ? 11.849 0.107 -30.182 1.00 87.12 100 VAL A O 1
ATOM 807 N N . THR A 1 101 ? 13.157 -0.385 -28.434 1.00 84.50 101 THR A N 1
ATOM 808 C CA . THR A 1 101 ? 13.947 0.857 -28.504 1.00 84.50 101 THR A CA 1
ATOM 809 C C . THR A 1 101 ? 15.008 0.845 -29.607 1.00 84.50 101 THR A C 1
ATOM 811 O O . THR A 1 101 ? 15.357 1.898 -30.132 1.00 84.50 101 THR A O 1
ATOM 814 N N . SER A 1 102 ? 15.504 -0.326 -30.022 1.00 66.69 102 SER A N 1
ATOM 815 C CA . SER A 1 102 ? 16.490 -0.446 -31.114 1.00 66.69 102 SER A CA 1
ATOM 816 C C . SER A 1 102 ? 15.910 -0.241 -32.520 1.00 66.69 102 SER A C 1
ATOM 818 O O . SER A 1 102 ? 16.675 -0.101 -33.473 1.00 66.69 102 SER A O 1
ATOM 820 N N . TYR A 1 103 ? 14.584 -0.144 -32.668 1.00 53.62 103 TYR A N 1
ATOM 821 C CA . TYR A 1 103 ? 13.954 0.274 -33.927 1.00 53.62 103 TYR A CA 1
ATOM 822 C C . TYR A 1 103 ? 14.015 1.797 -34.166 1.00 53.62 103 TYR A C 1
ATOM 824 O O . TYR A 1 103 ? 13.739 2.249 -35.278 1.00 53.62 103 TYR A O 1
ATOM 832 N N . ASP A 1 104 ? 14.429 2.582 -33.164 1.00 48.03 104 ASP A N 1
ATOM 833 C CA . ASP A 1 104 ? 14.257 4.042 -33.122 1.00 48.03 104 ASP A CA 1
ATOM 834 C C . ASP A 1 104 ? 15.515 4.852 -33.498 1.00 48.03 104 ASP A C 1
ATOM 836 O O . ASP A 1 104 ? 15.713 5.989 -33.083 1.00 48.03 104 ASP A O 1
ATOM 840 N N . SER A 1 105 ? 16.377 4.299 -34.358 1.00 49.00 105 SER A N 1
ATOM 841 C CA . SER A 1 105 ? 17.417 5.099 -35.038 1.00 49.00 105 SER A CA 1
ATOM 842 C C . SER A 1 105 ? 16.892 5.838 -36.282 1.00 49.00 105 SER A C 1
ATOM 844 O O . SER A 1 105 ? 17.686 6.306 -37.100 1.00 49.00 105 SER A O 1
ATOM 846 N N . ARG A 1 106 ? 15.569 5.936 -36.477 1.00 49.72 106 ARG A N 1
ATOM 847 C CA . ARG A 1 106 ? 14.967 6.750 -37.546 1.00 49.72 106 ARG A CA 1
ATOM 848 C C . ARG A 1 106 ? 14.365 8.022 -36.940 1.00 49.72 106 ARG A C 1
ATOM 850 O O . ARG A 1 106 ? 13.735 7.938 -35.894 1.00 49.72 106 ARG A O 1
ATOM 857 N N . PRO A 1 107 ? 14.555 9.196 -37.568 1.00 44.06 107 PRO A N 1
ATOM 858 C CA . PRO A 1 107 ? 14.105 10.463 -37.006 1.00 44.06 107 PRO A CA 1
ATOM 859 C C . PRO A 1 107 ? 12.585 10.458 -36.792 1.00 44.06 107 PRO A C 1
ATOM 861 O O . PRO A 1 107 ? 11.816 10.239 -37.728 1.00 44.06 107 PRO A O 1
ATOM 864 N N . VAL A 1 108 ? 12.180 10.701 -35.542 1.00 48.69 108 VAL A N 1
ATOM 865 C CA . VAL A 1 108 ? 10.797 10.869 -35.077 1.00 48.69 108 VAL A CA 1
ATOM 866 C C . VAL A 1 108 ? 10.063 11.882 -35.958 1.00 48.69 108 VAL A C 1
ATOM 868 O O . VAL A 1 108 ? 10.418 13.057 -35.972 1.00 48.69 108 VAL A O 1
ATOM 871 N N . ASN A 1 109 ? 9.074 11.403 -36.723 1.00 47.75 109 ASN A N 1
ATOM 872 C CA . ASN A 1 109 ? 7.904 12.152 -37.214 1.00 47.75 109 ASN A CA 1
ATOM 873 C C . ASN A 1 109 ? 6.912 11.235 -37.960 1.00 47.75 109 ASN A C 1
ATOM 875 O O . ASN A 1 109 ? 6.395 11.567 -39.026 1.00 47.75 109 ASN A O 1
ATOM 879 N N . THR A 1 110 ? 6.617 10.047 -37.430 1.00 43.72 110 THR A N 1
ATOM 880 C CA . THR A 1 110 ? 5.514 9.220 -37.952 1.00 43.72 110 THR A CA 1
ATOM 881 C C . THR A 1 110 ? 4.669 8.720 -36.786 1.00 43.72 110 THR A C 1
ATOM 883 O O . THR A 1 110 ? 5.242 8.220 -35.817 1.00 43.72 110 THR A O 1
ATOM 886 N N . PRO A 1 111 ? 3.330 8.868 -36.828 1.00 42.88 111 PRO A N 1
ATOM 887 C CA . PRO A 1 111 ? 2.478 8.386 -35.752 1.00 42.88 111 PRO A CA 1
ATOM 888 C C . PRO A 1 111 ? 2.629 6.866 -35.633 1.00 42.88 111 PRO A C 1
ATOM 890 O O . PRO A 1 111 ? 2.448 6.138 -36.610 1.00 42.88 111 PRO A O 1
ATOM 893 N N . MET A 1 112 ? 2.995 6.394 -34.439 1.00 51.53 112 MET A N 1
ATOM 894 C CA . MET A 1 112 ? 3.114 4.966 -34.153 1.00 51.53 112 MET A CA 1
ATOM 895 C C . MET A 1 112 ? 1.769 4.270 -34.397 1.00 51.53 112 MET A C 1
ATOM 897 O O . MET A 1 112 ? 0.763 4.595 -33.767 1.00 51.53 112 MET A O 1
ATOM 901 N N . ASN A 1 113 ? 1.752 3.284 -35.295 1.00 50.19 113 ASN A N 1
ATOM 902 C CA . ASN A 1 113 ? 0.619 2.378 -35.452 1.00 50.19 113 ASN A CA 1
ATOM 903 C C . ASN A 1 113 ? 0.642 1.355 -34.304 1.00 50.19 113 ASN A C 1
ATOM 905 O O . ASN A 1 113 ? 1.481 0.457 -34.279 1.00 50.19 113 ASN A O 1
ATOM 909 N N . MET A 1 114 ? -0.277 1.504 -33.348 1.00 46.19 114 MET A N 1
ATOM 910 C CA . MET A 1 114 ? -0.329 0.754 -32.087 1.00 46.19 114 MET A CA 1
ATOM 911 C C . MET A 1 114 ? -0.932 -0.667 -32.210 1.00 46.19 114 MET A C 1
ATOM 913 O O . MET A 1 114 ? -1.467 -1.197 -31.243 1.00 46.19 114 MET A O 1
ATOM 917 N N . ASN A 1 115 ? -0.855 -1.309 -33.379 1.00 51.53 115 ASN A N 1
ATOM 918 C CA . ASN A 1 115 ? -1.417 -2.647 -33.619 1.00 51.53 115 ASN A CA 1
ATOM 919 C C . ASN A 1 115 ? -0.333 -3.740 -33.699 1.00 51.53 115 ASN A C 1
ATOM 921 O O . ASN A 1 115 ? -0.274 -4.479 -34.676 1.00 51.53 115 ASN A O 1
ATOM 925 N N . LEU A 1 116 ? 0.528 -3.861 -32.679 1.00 51.12 116 LEU A N 1
ATOM 926 C CA . LEU A 1 116 ? 1.518 -4.956 -32.599 1.00 51.12 116 LEU A CA 1
ATOM 927 C C . LEU A 1 116 ? 1.036 -6.198 -31.837 1.00 51.12 116 LEU A C 1
ATOM 929 O O . LEU A 1 116 ? 1.752 -7.196 -31.785 1.00 51.12 116 LEU A O 1
ATOM 933 N N . LEU A 1 117 ? -0.160 -6.156 -31.250 1.00 45.00 117 LEU A N 1
ATOM 934 C CA . LEU A 1 117 ? -0.729 -7.277 -30.512 1.00 45.00 117 LEU A CA 1
ATOM 935 C C . LEU A 1 117 ? -2.222 -7.375 -30.808 1.00 45.00 117 LEU A C 1
ATOM 937 O O . LEU A 1 117 ? -3.036 -6.636 -30.256 1.00 45.00 117 LEU A O 1
ATOM 941 N N . ARG A 1 118 ? -2.586 -8.336 -31.650 1.00 43.66 118 ARG A N 1
ATOM 942 C CA . ARG A 1 118 ? -3.906 -8.962 -31.581 1.00 43.66 118 ARG A CA 1
ATOM 943 C C . ARG A 1 118 ? -3.669 -10.401 -31.136 1.00 43.66 118 ARG A C 1
ATOM 945 O O . ARG A 1 118 ? -2.639 -10.953 -31.476 1.00 43.66 118 ARG A O 1
ATOM 952 N N . ASP A 1 119 ? -4.543 -10.922 -30.276 1.00 39.81 119 ASP A N 1
ATOM 953 C CA . ASP A 1 119 ? -4.580 -12.318 -29.792 1.00 39.81 119 ASP A CA 1
ATOM 954 C C . ASP A 1 119 ? -3.322 -12.938 -29.139 1.00 39.81 119 ASP A C 1
ATOM 956 O O . ASP A 1 119 ? -3.311 -14.129 -28.838 1.00 39.81 119 ASP A O 1
ATOM 960 N N . GLY A 1 120 ? -2.310 -12.139 -28.791 1.00 48.53 120 GLY A N 1
ATOM 961 C CA . GLY A 1 120 ? -1.122 -12.640 -28.091 1.00 48.53 120 GLY A CA 1
ATOM 962 C C . GLY A 1 120 ? -0.079 -13.269 -29.016 1.00 48.53 120 GLY A C 1
ATOM 963 O O . GLY A 1 120 ? 0.883 -13.859 -28.523 1.00 48.53 120 GLY A O 1
ATOM 964 N N . THR A 1 121 ? -0.215 -13.098 -30.334 1.00 40.53 121 THR A N 1
ATOM 965 C CA . THR A 1 121 ? 0.842 -13.416 -31.299 1.00 40.53 121 THR A CA 1
ATOM 966 C C . THR A 1 121 ? 1.322 -12.177 -32.060 1.00 40.53 121 THR A C 1
ATOM 968 O O . THR A 1 121 ? 0.564 -11.258 -32.362 1.00 40.53 121 THR A O 1
ATOM 971 N N . VAL A 1 122 ? 2.631 -12.127 -32.335 1.00 47.88 122 VAL A N 1
ATOM 972 C CA . VAL A 1 122 ? 3.258 -11.083 -33.162 1.00 47.88 122 VAL A CA 1
ATOM 973 C C . VAL A 1 122 ? 3.105 -11.493 -34.628 1.00 47.88 122 VAL A C 1
ATOM 975 O O . VAL A 1 122 ? 3.554 -12.573 -35.010 1.00 47.88 122 VAL A O 1
ATOM 978 N N . THR A 1 123 ? 2.485 -10.653 -35.460 1.00 49.81 123 THR A N 1
ATOM 979 C CA . THR A 1 123 ? 2.279 -10.939 -36.890 1.00 49.81 123 THR A CA 1
ATOM 980 C C . THR A 1 123 ? 3.612 -10.995 -37.648 1.00 49.81 123 THR A C 1
ATOM 982 O O . THR A 1 123 ? 4.428 -10.076 -37.578 1.00 49.81 123 THR A O 1
ATOM 985 N N . GLY A 1 124 ? 3.839 -12.105 -38.355 1.00 42.56 124 GLY A N 1
ATOM 986 C CA . GLY A 1 124 ? 5.143 -12.569 -38.844 1.00 42.56 124 GLY A CA 1
ATOM 987 C C . GLY A 1 124 ? 5.676 -11.962 -40.146 1.00 42.56 124 GLY A C 1
ATOM 988 O O . GLY A 1 124 ? 6.142 -12.711 -40.998 1.00 42.56 124 GLY A O 1
ATOM 989 N N . GLU A 1 125 ? 5.703 -10.639 -40.305 1.00 45.41 125 GLU A N 1
ATOM 990 C CA . GLU A 1 125 ? 6.352 -10.022 -41.484 1.00 45.41 125 GLU A CA 1
ATOM 991 C C . GLU A 1 125 ? 7.894 -9.950 -41.403 1.00 45.41 125 GLU A C 1
ATOM 993 O O . GLU A 1 125 ? 8.537 -9.387 -42.281 1.00 45.41 125 GLU A O 1
ATOM 998 N N . THR A 1 126 ? 8.538 -10.550 -40.393 1.00 44.88 126 THR A N 1
ATOM 999 C CA . THR A 1 126 ? 10.004 -10.444 -40.195 1.00 44.88 126 THR A CA 1
ATOM 1000 C C . THR A 1 126 ? 10.807 -11.731 -40.429 1.00 44.88 126 THR A C 1
ATOM 1002 O O . THR A 1 126 ? 11.982 -11.778 -40.075 1.00 44.88 126 THR A O 1
ATOM 1005 N N . LEU A 1 127 ? 10.229 -12.778 -41.031 1.00 41.03 127 LEU A N 1
ATOM 1006 C CA . LEU A 1 127 ? 10.905 -14.083 -41.177 1.00 41.03 127 LEU A CA 1
ATOM 1007 C C . LEU A 1 127 ? 11.656 -14.324 -42.503 1.00 41.03 127 LEU A C 1
ATOM 1009 O O . LEU A 1 127 ? 12.213 -15.402 -42.674 1.00 41.03 127 LEU A O 1
ATOM 1013 N N . HIS A 1 128 ? 11.753 -13.359 -43.425 1.00 44.78 128 HIS A N 1
ATOM 1014 C CA . HIS A 1 128 ? 12.282 -13.634 -44.775 1.00 44.78 128 HIS A CA 1
ATOM 1015 C C . HIS A 1 128 ? 13.700 -13.114 -45.090 1.00 44.78 128 HIS A C 1
ATOM 1017 O O . HIS A 1 128 ? 13.961 -12.693 -46.212 1.00 44.78 128 HIS A O 1
ATOM 1023 N N . CYS A 1 129 ? 14.642 -13.158 -44.141 1.00 38.38 129 CYS A N 1
ATOM 1024 C CA . CYS A 1 129 ? 16.032 -12.736 -44.414 1.00 38.38 129 CYS A CA 1
ATOM 1025 C C . CYS A 1 129 ? 17.122 -13.784 -44.113 1.00 38.38 129 CYS A C 1
ATOM 1027 O O . CYS A 1 129 ? 18.297 -13.431 -44.136 1.00 38.38 129 CYS A O 1
ATOM 1029 N N . ALA A 1 130 ? 16.792 -15.053 -43.844 1.00 41.31 130 ALA A N 1
ATOM 1030 C CA . ALA A 1 130 ? 17.782 -16.022 -43.345 1.00 41.31 130 ALA A CA 1
ATOM 1031 C C . ALA A 1 130 ? 18.194 -17.166 -44.298 1.00 41.31 130 ALA A C 1
ATOM 1033 O O . ALA A 1 130 ? 18.945 -18.032 -43.862 1.00 41.31 130 ALA A O 1
ATOM 1034 N N . GLU A 1 131 ? 17.783 -17.196 -45.573 1.00 44.78 131 GLU A N 1
ATOM 1035 C CA . GLU A 1 131 ? 18.016 -18.391 -46.419 1.00 44.78 131 GLU A CA 1
ATOM 1036 C C . GLU A 1 131 ? 18.857 -18.212 -47.697 1.00 44.78 131 GLU A C 1
ATOM 1038 O O . GLU A 1 131 ? 18.937 -19.157 -48.470 1.00 44.78 131 GLU A O 1
ATOM 1043 N N . ASN A 1 132 ? 19.555 -17.089 -47.945 1.00 46.34 132 ASN A N 1
ATOM 1044 C CA . ASN A 1 132 ? 20.276 -16.950 -49.230 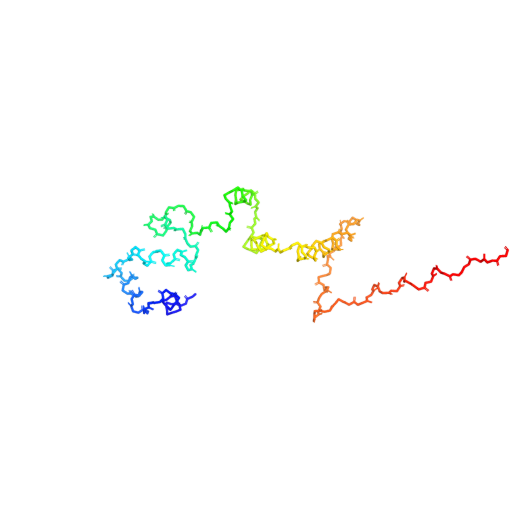1.00 46.34 132 ASN A CA 1
ATOM 1045 C C . ASN A 1 132 ? 21.699 -16.359 -49.209 1.00 46.34 132 ASN A C 1
ATOM 1047 O O . ASN A 1 132 ? 22.105 -15.686 -50.152 1.00 46.34 132 ASN A O 1
ATOM 1051 N N . SER A 1 133 ? 22.498 -16.664 -48.182 1.00 48.25 133 SER A N 1
ATOM 1052 C CA . SER A 1 133 ? 23.910 -16.231 -48.099 1.00 48.25 133 SER A CA 1
ATOM 1053 C C . SER A 1 133 ? 24.892 -17.408 -48.107 1.00 48.25 133 SER A C 1
ATOM 1055 O O . SER A 1 133 ? 25.788 -17.482 -47.269 1.00 48.25 133 SER A O 1
ATOM 1057 N N . GLY A 1 134 ? 24.710 -18.362 -49.023 1.00 48.94 134 GLY A N 1
ATOM 1058 C CA . GLY A 1 134 ? 25.527 -19.576 -49.075 1.00 48.94 134 GLY A CA 1
ATOM 1059 C C . GLY A 1 134 ? 25.639 -20.206 -50.459 1.00 48.94 134 GLY A C 1
ATOM 1060 O O . GLY A 1 134 ? 25.422 -21.404 -50.572 1.00 48.94 134 GLY A O 1
ATOM 1061 N N . ASN A 1 135 ? 25.938 -19.430 -51.510 1.00 47.31 135 ASN A N 1
ATOM 1062 C CA . ASN A 1 135 ? 26.509 -19.978 -52.750 1.00 47.31 135 ASN A CA 1
ATOM 1063 C C . ASN A 1 135 ? 27.029 -18.880 -53.698 1.00 47.31 135 ASN A C 1
ATOM 1065 O O . ASN A 1 135 ? 26.268 -18.321 -54.479 1.00 47.31 135 ASN A O 1
ATOM 1069 N N . MET A 1 136 ? 28.332 -18.592 -53.636 1.00 39.81 136 MET A N 1
ATOM 1070 C CA . MET A 1 136 ? 29.139 -18.021 -54.730 1.00 39.81 136 MET A CA 1
ATOM 1071 C C . MET A 1 136 ? 30.607 -18.041 -54.269 1.00 39.81 136 MET A C 1
ATOM 1073 O O . MET A 1 136 ? 30.893 -17.556 -53.183 1.00 39.81 136 MET A O 1
ATOM 1077 N N . GLU A 1 137 ? 31.614 -18.576 -54.948 1.00 43.84 137 GLU A N 1
ATOM 1078 C CA . GLU A 1 137 ? 31.739 -19.368 -56.168 1.00 43.84 137 GLU A CA 1
ATOM 1079 C C . GLU A 1 137 ? 33.167 -19.958 -56.117 1.00 43.84 137 GLU A C 1
ATOM 1081 O O . GLU A 1 137 ? 34.117 -19.270 -55.741 1.00 43.84 137 GLU A O 1
ATOM 1086 N N . ARG A 1 138 ? 33.324 -21.242 -56.461 1.00 41.94 138 ARG A N 1
ATOM 1087 C CA . ARG A 1 138 ? 34.599 -21.794 -56.936 1.00 41.94 138 ARG A CA 1
ATOM 1088 C C . ARG A 1 138 ? 34.704 -21.456 -58.422 1.00 41.94 138 ARG A C 1
ATOM 1090 O O . ARG A 1 138 ? 33.834 -21.908 -59.166 1.00 41.94 138 ARG A O 1
ATOM 1097 N N . SER A 1 139 ? 35.772 -20.787 -58.844 1.00 52.72 139 SER A N 1
ATOM 1098 C CA . SER A 1 139 ? 36.568 -21.075 -60.058 1.00 52.72 139 SER A CA 1
ATOM 1099 C C . SER A 1 139 ? 37.738 -20.109 -60.152 1.00 52.72 139 SER A C 1
ATOM 1101 O O . SER A 1 139 ? 37.510 -18.900 -59.941 1.00 52.72 139 SER A O 1
#

Radius of gyration: 26.27 Å; chains: 1; bounding box: 58×35×79 Å

pLDDT: mean 76.98, std 19.68, range [38.38, 96.19]

Foldseek 3Di:
DDLQVVQVQLVHHSVVVVCCVVVVDPDDPSSLVSCCVSVQADSCCVPPVDDDGHDQLDDPVVVVVCVVDPDDPVRSVVVSVLVVDDPVVVVVVVVVVCVVVVVPPDDDDDPDPPPQDDPNDGDPPPDPDPPPPDDDDDD